Protein AF-A0A1E8FN81-F1 (afdb_monomer_lite)

Sequence (88 aa):
MNKNPVRYVTRSATAAATTLGVAAAAAGTAVAAAAVAASVVLSPVPDAATRLEGVHADLQRAVELRQLTAEQAVRFEEKLAGRILGQA

pLDDT: mean 76.96, std 19.39, range [38.09, 98.44]

Foldseek 3Di:
DDDDDDDDDPPPPPPVVVVVVVVVVVVVVVVVVVVVVVCVVPPDDDALVVVLVVLLVVLVVCCVVVVDPPVRSVVVSVVVSCVSVVND

Radius of gyration: 30.78 Å; chains: 1; bounding box: 70×86×31 Å

Structure (mmCIF, N/CA/C/O backbone):
data_AF-A0A1E8FN81-F1
#
_entry.id   AF-A0A1E8FN81-F1
#
loop_
_atom_site.group_PDB
_atom_site.id
_atom_site.type_symbol
_atom_site.label_atom_id
_atom_site.label_alt_id
_atom_site.label_comp_id
_atom_site.label_asym_id
_atom_site.label_entity_id
_atom_site.label_seq_id
_atom_site.pdbx_PDB_ins_code
_atom_site.Cartn_x
_atom_site.Cartn_y
_atom_site.Cartn_z
_atom_site.occupancy
_atom_site.B_iso_or_equiv
_atom_site.auth_seq_id
_atom_site.auth_comp_id
_atom_site.auth_asym_id
_atom_site.auth_atom_id
_atom_site.pdbx_PDB_model_num
ATOM 1 N N . MET A 1 1 ? 60.225 -66.512 -4.770 1.00 38.09 1 MET A N 1
ATOM 2 C CA . MET A 1 1 ? 58.745 -66.476 -4.701 1.00 38.09 1 MET A CA 1
ATOM 3 C C . MET A 1 1 ? 58.352 -65.018 -4.498 1.00 38.09 1 MET A C 1
ATOM 5 O O . MET A 1 1 ? 58.322 -64.546 -3.370 1.00 38.09 1 MET A O 1
ATOM 9 N N . ASN A 1 2 ? 58.185 -64.270 -5.590 1.00 43.34 2 ASN A N 1
ATOM 10 C CA . ASN A 1 2 ? 58.103 -62.806 -5.554 1.00 43.34 2 ASN A CA 1
ATOM 11 C C . ASN A 1 2 ? 56.631 -62.395 -5.668 1.00 43.34 2 ASN A C 1
ATOM 13 O O . ASN A 1 2 ? 56.026 -62.560 -6.723 1.00 43.34 2 ASN A O 1
ATOM 17 N N . LYS A 1 3 ? 56.041 -61.915 -4.569 1.00 53.16 3 LYS A N 1
ATOM 18 C CA . LYS A 1 3 ? 54.646 -61.457 -4.519 1.00 53.16 3 LYS A CA 1
ATOM 19 C C . LYS A 1 3 ? 54.618 -59.943 -4.731 1.00 53.16 3 LYS A C 1
ATOM 21 O O . LYS A 1 3 ? 54.978 -59.195 -3.831 1.00 53.16 3 LYS A O 1
ATOM 26 N N . ASN A 1 4 ? 54.216 -59.508 -5.921 1.00 56.09 4 ASN A N 1
ATOM 27 C CA . ASN A 1 4 ? 53.965 -58.102 -6.228 1.00 56.09 4 ASN A CA 1
ATOM 28 C C . ASN A 1 4 ? 52.516 -57.759 -5.823 1.00 56.09 4 ASN A C 1
ATOM 30 O O . ASN A 1 4 ? 51.599 -58.355 -6.395 1.00 56.09 4 ASN A O 1
ATOM 34 N N . PRO A 1 5 ? 52.250 -56.868 -4.850 1.00 61.94 5 PRO A N 1
ATOM 35 C CA . PRO A 1 5 ? 50.880 -56.488 -4.533 1.00 61.94 5 PRO A CA 1
ATOM 36 C C . PRO A 1 5 ? 50.369 -55.485 -5.575 1.00 61.94 5 PRO A C 1
ATOM 38 O O . PRO A 1 5 ? 50.755 -54.316 -5.586 1.00 61.94 5 PRO A O 1
ATOM 41 N N . VAL A 1 6 ? 49.478 -55.945 -6.456 1.00 58.66 6 VAL A N 1
ATOM 42 C CA . VAL A 1 6 ? 48.704 -55.075 -7.351 1.00 58.66 6 VAL A CA 1
ATOM 43 C C . VAL A 1 6 ? 47.825 -54.169 -6.482 1.00 58.66 6 VAL A C 1
ATOM 45 O O . VAL A 1 6 ? 46.864 -54.618 -5.859 1.00 58.66 6 VAL A O 1
ATOM 48 N N . ARG A 1 7 ? 48.185 -52.885 -6.397 1.00 53.41 7 ARG A N 1
ATOM 49 C CA . ARG A 1 7 ? 47.398 -51.847 -5.718 1.00 53.41 7 ARG A CA 1
ATOM 50 C C . ARG A 1 7 ? 46.106 -51.608 -6.504 1.00 53.41 7 ARG A C 1
ATOM 52 O O . ARG A 1 7 ? 46.121 -50.920 -7.521 1.00 53.41 7 ARG A O 1
ATOM 59 N N . TYR A 1 8 ? 44.988 -52.139 -6.019 1.00 47.97 8 TYR A N 1
ATOM 60 C CA . TYR A 1 8 ? 43.663 -51.720 -6.473 1.00 47.97 8 TYR A CA 1
ATOM 61 C C . TYR A 1 8 ? 43.388 -50.308 -5.952 1.00 47.97 8 TYR A C 1
ATOM 63 O O . TYR A 1 8 ? 43.109 -50.103 -4.773 1.00 47.97 8 TYR A O 1
ATOM 71 N N . VAL A 1 9 ? 43.507 -49.316 -6.832 1.00 56.88 9 VAL A N 1
ATOM 72 C CA . VAL A 1 9 ? 43.041 -47.958 -6.555 1.00 56.88 9 VAL A CA 1
ATOM 73 C C . VAL A 1 9 ? 41.543 -47.932 -6.839 1.00 56.88 9 VAL A C 1
ATOM 75 O O . VAL A 1 9 ? 41.123 -47.850 -7.992 1.00 56.88 9 VAL A O 1
ATOM 78 N N . THR A 1 10 ? 40.723 -48.015 -5.794 1.00 52.88 10 THR A N 1
ATOM 79 C CA . THR A 1 10 ? 39.287 -47.743 -5.899 1.00 52.88 10 THR A CA 1
ATOM 80 C C . THR A 1 10 ? 39.117 -46.248 -6.165 1.00 52.88 10 THR A C 1
ATOM 82 O O . THR A 1 10 ? 39.186 -45.425 -5.255 1.00 52.88 10 THR A O 1
ATOM 85 N N . ARG A 1 11 ? 38.970 -45.867 -7.438 1.00 50.41 11 ARG A N 1
ATOM 86 C CA . ARG A 1 11 ? 38.674 -44.487 -7.835 1.00 50.41 11 ARG A CA 1
ATOM 87 C C . ARG A 1 11 ? 37.216 -44.193 -7.470 1.00 50.41 11 ARG A C 1
ATOM 89 O O . ARG A 1 11 ? 36.304 -44.534 -8.216 1.00 50.41 11 ARG A O 1
ATOM 96 N N . SER A 1 12 ? 37.002 -43.581 -6.310 1.00 51.97 12 SER A N 1
ATOM 97 C CA . SER A 1 12 ? 35.694 -43.104 -5.853 1.00 51.97 12 SER A CA 1
ATOM 98 C C . SER A 1 12 ? 35.177 -41.995 -6.778 1.00 51.97 12 SER A C 1
ATOM 100 O O . SER A 1 12 ? 35.553 -40.834 -6.642 1.00 51.97 12 SER A O 1
ATOM 102 N N . ALA A 1 13 ? 34.326 -42.350 -7.741 1.00 54.03 13 ALA A N 1
ATOM 103 C CA . ALA A 1 13 ? 33.682 -41.432 -8.684 1.00 54.03 13 ALA A CA 1
ATOM 104 C C . ALA A 1 13 ? 32.254 -41.044 -8.245 1.00 54.03 13 ALA A C 1
ATOM 106 O O . ALA A 1 13 ? 31.349 -40.939 -9.065 1.00 54.03 13 ALA A O 1
ATOM 107 N N . THR A 1 14 ? 32.028 -40.846 -6.944 1.00 49.06 14 THR A N 1
ATOM 108 C CA . THR A 1 14 ? 30.703 -40.539 -6.367 1.00 49.06 14 THR A CA 1
ATOM 109 C C . THR A 1 14 ? 30.559 -39.104 -5.848 1.00 49.06 14 THR A C 1
ATOM 111 O O . THR A 1 14 ? 29.551 -38.781 -5.233 1.00 49.06 14 THR A O 1
ATOM 114 N N . ALA A 1 15 ? 31.514 -38.210 -6.130 1.00 49.38 15 ALA A N 1
ATOM 115 C CA . ALA A 1 15 ? 31.433 -36.792 -5.744 1.00 49.38 15 ALA A CA 1
ATOM 116 C C . ALA A 1 15 ? 30.887 -35.856 -6.847 1.00 49.38 15 ALA A C 1
ATOM 118 O O . ALA A 1 15 ? 30.602 -34.695 -6.575 1.00 49.38 15 ALA A O 1
ATOM 119 N N . ALA A 1 16 ? 30.723 -36.334 -8.087 1.00 45.72 16 ALA A N 1
ATOM 120 C CA . ALA A 1 16 ? 30.258 -35.506 -9.210 1.00 45.72 16 ALA A CA 1
ATOM 121 C C . ALA A 1 16 ? 28.730 -35.533 -9.425 1.00 45.72 16 ALA A C 1
ATOM 123 O O . ALA A 1 16 ? 28.197 -34.712 -10.164 1.00 45.72 16 ALA A O 1
ATOM 124 N N . ALA A 1 17 ? 28.008 -36.461 -8.788 1.00 46.09 17 ALA A N 1
ATOM 125 C CA . ALA A 1 17 ? 26.557 -36.584 -8.952 1.00 46.09 17 ALA A CA 1
ATOM 126 C C . ALA A 1 17 ? 25.764 -35.630 -8.038 1.00 46.09 17 ALA A C 1
ATOM 128 O O . ALA A 1 17 ? 24.668 -35.201 -8.391 1.00 46.09 17 ALA A O 1
ATOM 129 N N . THR A 1 18 ? 26.318 -35.247 -6.884 1.00 49.75 18 THR A N 1
ATOM 130 C CA . THR A 1 18 ? 25.690 -34.303 -5.943 1.00 49.75 18 THR A CA 1
ATOM 131 C C . THR A 1 18 ? 25.825 -32.845 -6.379 1.00 49.75 18 THR A C 1
ATOM 133 O O . THR A 1 18 ? 24.946 -32.038 -6.093 1.00 49.75 18 THR A O 1
ATOM 136 N N . THR A 1 19 ? 26.878 -32.489 -7.117 1.00 50.44 19 THR A N 1
ATOM 137 C CA . THR A 1 19 ? 27.111 -31.108 -7.570 1.00 50.44 19 THR A CA 1
ATOM 138 C C . THR A 1 19 ? 26.187 -30.696 -8.714 1.00 50.44 19 THR A C 1
ATOM 140 O O . THR A 1 19 ? 25.733 -29.557 -8.735 1.00 50.44 19 THR A O 1
ATOM 143 N N . LEU A 1 20 ? 25.838 -31.612 -9.621 1.00 50.44 20 LEU A N 1
ATOM 144 C CA . LEU A 1 20 ? 24.925 -31.335 -10.738 1.00 50.44 20 LEU A CA 1
ATOM 145 C C . LEU A 1 20 ? 23.479 -31.099 -10.279 1.00 50.44 20 LEU A C 1
ATOM 147 O O . LEU A 1 20 ? 22.832 -30.183 -10.777 1.00 50.44 20 LEU A O 1
ATOM 151 N N . GLY A 1 21 ? 22.987 -31.867 -9.302 1.00 50.56 21 GLY A N 1
ATOM 152 C CA . GLY A 1 21 ? 21.641 -31.674 -8.746 1.00 50.56 21 GLY A CA 1
ATOM 153 C C . GLY A 1 21 ? 21.500 -30.358 -7.975 1.00 50.56 21 GLY A C 1
ATOM 154 O O . GLY A 1 21 ? 20.511 -29.648 -8.136 1.00 50.56 21 GLY A O 1
ATOM 155 N N . VAL A 1 22 ? 22.522 -29.988 -7.195 1.00 52.03 22 VAL A N 1
ATOM 156 C CA . VAL A 1 22 ? 22.555 -28.714 -6.457 1.00 52.03 22 VAL A CA 1
ATOM 157 C C . VAL A 1 22 ? 22.749 -27.526 -7.403 1.00 52.03 22 VAL A C 1
ATOM 159 O O . VAL A 1 22 ? 22.096 -26.503 -7.225 1.00 52.03 22 VAL A O 1
ATOM 162 N N . ALA A 1 23 ? 23.575 -27.660 -8.446 1.00 50.16 23 ALA A N 1
ATOM 163 C CA . ALA A 1 23 ? 23.760 -26.617 -9.454 1.00 50.16 23 ALA A CA 1
ATOM 164 C C . ALA A 1 23 ? 22.509 -26.412 -10.321 1.00 50.16 23 ALA A C 1
ATOM 166 O O . ALA A 1 23 ? 22.155 -25.272 -10.599 1.00 50.16 23 ALA A O 1
ATOM 167 N N . ALA A 1 24 ? 21.804 -27.481 -10.708 1.00 53.44 24 ALA A N 1
ATOM 168 C CA . ALA A 1 24 ? 20.544 -27.379 -11.445 1.00 53.44 24 ALA A CA 1
ATOM 169 C C . ALA A 1 24 ? 19.423 -26.775 -10.584 1.00 53.44 24 ALA A C 1
ATOM 171 O O . ALA A 1 24 ? 18.673 -25.926 -11.064 1.00 53.44 24 ALA A O 1
ATOM 172 N N . ALA A 1 25 ? 19.343 -27.145 -9.300 1.00 55.16 25 ALA A N 1
AT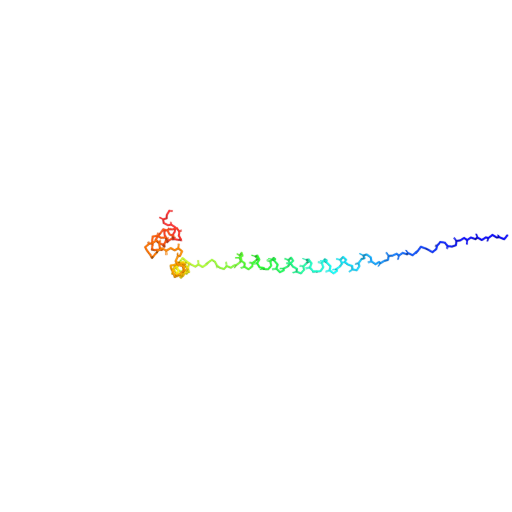OM 173 C CA . ALA A 1 25 ? 18.407 -26.538 -8.357 1.00 55.16 25 ALA A CA 1
ATOM 174 C C . ALA A 1 25 ? 18.724 -25.051 -8.106 1.00 55.16 25 ALA A C 1
ATOM 176 O O . ALA A 1 25 ? 17.814 -24.227 -8.123 1.00 55.16 25 ALA A O 1
ATOM 177 N N . ALA A 1 26 ? 20.003 -24.692 -7.944 1.00 55.28 26 ALA A N 1
ATOM 178 C CA . ALA A 1 26 ? 20.447 -23.307 -7.780 1.00 55.28 26 ALA A CA 1
ATOM 179 C C . ALA A 1 26 ? 20.263 -22.466 -9.058 1.00 55.28 26 ALA A C 1
ATOM 181 O O . ALA A 1 26 ? 19.895 -21.297 -8.983 1.00 55.28 26 ALA A O 1
ATOM 182 N N . ALA A 1 27 ? 20.474 -23.051 -10.239 1.00 57.38 27 ALA A N 1
ATOM 183 C CA . ALA A 1 27 ? 20.194 -22.395 -11.514 1.00 57.38 27 ALA A CA 1
ATOM 184 C C . ALA A 1 27 ? 18.684 -22.181 -11.710 1.00 57.38 27 ALA A C 1
ATOM 186 O O . ALA A 1 27 ? 18.268 -21.102 -12.125 1.00 57.38 27 ALA A O 1
ATOM 187 N N . GLY A 1 28 ? 17.855 -23.168 -11.351 1.00 61.34 28 GLY A N 1
ATOM 188 C CA . GLY A 1 28 ? 16.396 -23.051 -11.391 1.00 61.34 28 GLY A CA 1
ATOM 189 C C . GLY A 1 28 ? 15.855 -21.959 -10.462 1.00 61.34 28 GLY A C 1
ATOM 190 O O . GLY A 1 28 ? 15.019 -21.157 -10.880 1.00 61.34 28 GLY A O 1
ATOM 191 N N . THR A 1 29 ? 16.363 -21.863 -9.228 1.00 63.38 29 THR A N 1
ATOM 192 C CA . THR A 1 29 ? 15.970 -20.794 -8.293 1.00 63.38 29 THR A CA 1
ATOM 193 C C . THR A 1 29 ? 16.484 -19.422 -8.723 1.00 63.38 29 THR A C 1
ATOM 195 O O . THR A 1 29 ? 15.749 -18.443 -8.599 1.00 63.38 29 THR A O 1
ATOM 198 N N . ALA A 1 30 ? 17.693 -19.333 -9.285 1.00 59.78 30 ALA A N 1
ATOM 199 C CA . ALA A 1 30 ? 18.230 -18.080 -9.814 1.00 59.78 30 ALA A CA 1
ATOM 200 C C . ALA A 1 30 ? 17.400 -17.543 -10.992 1.00 59.78 30 ALA A C 1
ATOM 202 O O . ALA A 1 30 ? 17.103 -16.350 -11.034 1.00 59.78 30 ALA A O 1
ATOM 203 N N . VAL A 1 31 ? 16.969 -18.410 -11.916 1.00 73.25 31 VAL A N 1
ATOM 204 C CA . VAL A 1 31 ? 16.108 -18.016 -13.044 1.00 73.25 31 VAL A CA 1
ATOM 205 C C . VAL A 1 31 ? 14.728 -17.570 -12.558 1.00 73.25 31 VAL A C 1
ATOM 207 O O . VAL A 1 31 ? 14.222 -16.554 -13.028 1.00 73.25 31 VAL A O 1
ATOM 210 N N . ALA A 1 32 ? 14.134 -18.267 -11.584 1.00 73.00 32 ALA A N 1
ATOM 211 C CA . ALA A 1 32 ? 12.853 -17.863 -11.004 1.00 73.00 32 ALA A CA 1
ATOM 212 C C . ALA A 1 32 ? 12.945 -16.506 -10.279 1.00 73.00 32 ALA A C 1
ATOM 214 O O . ALA A 1 32 ? 12.095 -15.639 -10.481 1.00 73.00 32 ALA A O 1
ATOM 215 N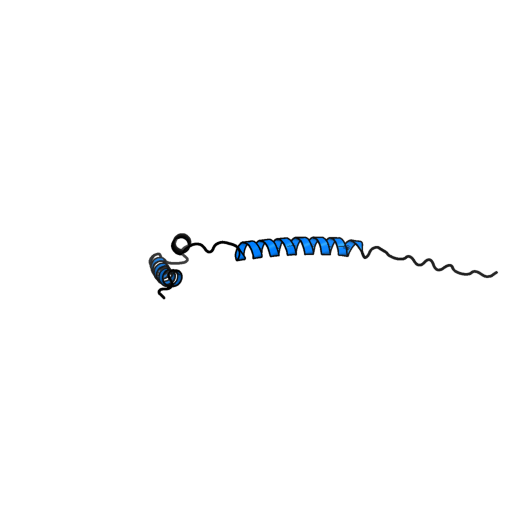 N . ALA A 1 33 ? 13.998 -16.281 -9.488 1.00 72.12 33 ALA A N 1
ATOM 216 C CA . ALA A 1 33 ? 14.232 -14.999 -8.825 1.00 72.12 33 ALA A CA 1
ATOM 217 C C . ALA A 1 33 ? 14.474 -13.863 -9.835 1.00 72.12 33 ALA A C 1
ATOM 219 O O . ALA A 1 33 ? 13.917 -12.775 -9.685 1.00 72.12 33 ALA A O 1
ATOM 220 N N . ALA A 1 34 ? 15.248 -14.124 -10.893 1.00 74.69 34 ALA A N 1
ATOM 221 C CA . ALA A 1 34 ? 15.472 -13.170 -11.974 1.00 74.69 34 ALA A CA 1
ATOM 222 C C . ALA A 1 34 ? 14.177 -12.849 -12.733 1.00 74.69 34 ALA A C 1
ATOM 224 O O . ALA A 1 34 ? 13.940 -11.689 -13.054 1.00 74.69 34 ALA A O 1
ATOM 225 N N . ALA A 1 35 ? 13.315 -13.841 -12.973 1.00 79.62 35 ALA A N 1
ATOM 226 C CA . ALA A 1 35 ? 12.015 -13.632 -13.603 1.00 79.62 35 ALA A CA 1
ATOM 227 C C . ALA A 1 35 ? 11.091 -12.762 -12.735 1.00 79.62 35 ALA A C 1
ATOM 229 O O . ALA A 1 35 ? 10.449 -11.854 -13.259 1.00 79.62 35 ALA A O 1
ATOM 230 N N . VAL A 1 36 ? 11.063 -12.971 -11.412 1.00 84.81 36 VAL A N 1
ATOM 231 C CA . VAL A 1 36 ? 10.292 -12.117 -10.491 1.00 84.81 36 VAL A CA 1
ATOM 232 C C . VAL A 1 36 ? 10.848 -10.694 -10.476 1.00 84.81 36 VAL A C 1
ATOM 234 O O . VAL A 1 36 ? 10.091 -9.742 -10.659 1.00 84.81 36 VAL A O 1
ATOM 237 N N . ALA A 1 37 ? 12.163 -10.527 -10.334 1.00 79.94 37 ALA A N 1
ATOM 238 C CA . ALA A 1 37 ? 12.790 -9.206 -10.380 1.00 79.94 37 ALA A CA 1
ATOM 239 C C . ALA A 1 37 ? 12.516 -8.493 -11.715 1.00 79.94 37 ALA A C 1
ATOM 241 O O . ALA A 1 37 ? 12.126 -7.327 -11.721 1.00 79.94 37 ALA A O 1
ATOM 242 N N . ALA A 1 38 ? 12.635 -9.204 -12.840 1.00 79.25 38 ALA A N 1
ATOM 243 C CA . ALA A 1 38 ? 12.299 -8.678 -14.157 1.00 79.25 38 ALA A CA 1
ATOM 244 C C . ALA A 1 38 ? 10.819 -8.292 -14.250 1.00 79.25 38 ALA A C 1
ATOM 246 O O . ALA A 1 38 ? 10.513 -7.232 -14.781 1.00 79.25 38 ALA A O 1
ATOM 247 N N . SER A 1 39 ? 9.906 -9.093 -13.692 1.00 80.88 39 SER A N 1
ATOM 248 C CA . SER A 1 39 ? 8.474 -8.774 -13.693 1.00 80.88 39 SER A CA 1
ATOM 249 C C . SER A 1 39 ? 8.154 -7.486 -12.930 1.00 80.88 39 SER A C 1
ATOM 251 O O . SER A 1 39 ? 7.299 -6.728 -13.369 1.00 80.88 39 SER A O 1
ATOM 253 N N . VAL A 1 40 ? 8.881 -7.189 -11.848 1.00 84.81 40 VAL A N 1
ATOM 254 C CA . VAL A 1 40 ? 8.742 -5.926 -11.106 1.00 84.81 40 VAL A CA 1
ATOM 255 C C . VAL A 1 40 ? 9.318 -4.759 -11.908 1.00 84.81 40 VAL A C 1
ATOM 257 O O . VAL A 1 40 ? 8.651 -3.739 -12.062 1.00 84.81 40 VAL A O 1
ATOM 260 N N . VAL A 1 41 ? 10.526 -4.917 -12.461 1.00 84.25 41 VAL A N 1
ATOM 261 C CA . VAL A 1 41 ? 11.220 -3.860 -13.221 1.00 84.25 41 VAL A CA 1
ATOM 262 C C . VAL A 1 41 ? 10.491 -3.509 -14.519 1.00 84.25 41 VAL A C 1
ATOM 264 O O . VAL A 1 41 ? 10.445 -2.341 -14.892 1.00 84.25 41 VAL A O 1
ATOM 267 N N . LEU A 1 42 ? 9.923 -4.502 -15.205 1.00 86.50 42 LEU A N 1
ATOM 268 C CA . LEU A 1 42 ? 9.165 -4.308 -16.443 1.00 86.50 42 LEU A CA 1
ATOM 269 C C . LEU A 1 42 ? 7.672 -4.060 -16.193 1.00 86.50 42 LEU A C 1
ATOM 271 O O . LEU A 1 42 ? 6.929 -3.872 -17.159 1.00 86.50 42 LEU A O 1
ATOM 275 N N . SER A 1 43 ? 7.207 -4.063 -14.937 1.00 83.81 43 SER A N 1
ATOM 276 C CA . SER A 1 43 ? 5.808 -3.743 -14.669 1.00 83.81 43 SER A CA 1
ATOM 277 C C . SER A 1 43 ? 5.531 -2.277 -15.015 1.00 83.81 43 SER A C 1
ATOM 279 O O . SER A 1 43 ? 6.335 -1.395 -14.692 1.00 83.81 43 SER A O 1
ATOM 281 N N . PRO A 1 44 ? 4.406 -1.986 -15.685 1.00 83.31 44 PRO A N 1
ATOM 282 C CA . PRO A 1 44 ? 4.001 -0.611 -15.901 1.00 83.31 44 PRO A CA 1
ATOM 283 C C . PRO A 1 44 ? 3.752 0.052 -14.545 1.00 83.31 44 PRO A C 1
ATOM 285 O O . PRO A 1 44 ? 3.051 -0.495 -13.693 1.00 83.31 44 PRO A O 1
ATOM 288 N N . VAL A 1 45 ? 4.314 1.246 -14.353 1.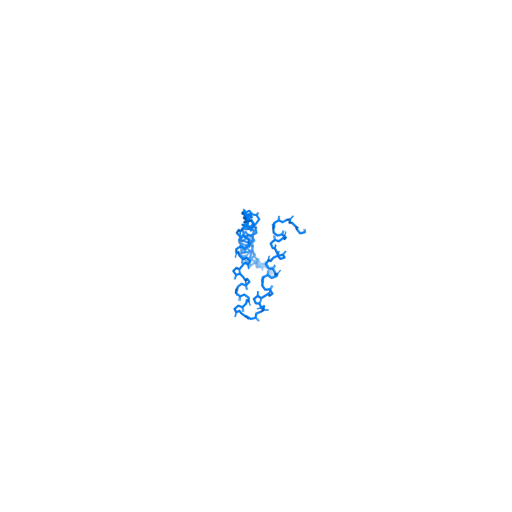00 84.31 45 VAL A N 1
ATOM 289 C CA . VAL A 1 45 ? 4.033 2.040 -13.157 1.00 84.31 45 VAL A CA 1
ATOM 290 C C . VAL A 1 45 ? 2.570 2.486 -13.225 1.00 84.31 45 VAL A C 1
ATOM 292 O O . VAL A 1 45 ? 2.203 3.157 -14.194 1.00 84.31 45 VAL A O 1
ATOM 295 N N . PRO A 1 46 ? 1.729 2.140 -12.233 1.00 85.38 46 PRO A N 1
ATOM 296 C CA . PRO A 1 46 ? 0.340 2.574 -12.218 1.00 85.38 46 PRO A CA 1
ATOM 297 C C . PRO A 1 46 ? 0.255 4.101 -12.183 1.00 85.38 46 PRO A C 1
ATOM 299 O O . PRO A 1 46 ? 1.079 4.790 -11.562 1.00 85.38 46 PRO A O 1
ATOM 302 N N . ASP A 1 47 ? -0.755 4.643 -12.856 1.00 89.69 47 ASP A N 1
ATOM 303 C CA . ASP A 1 47 ? -0.996 6.078 -12.891 1.00 89.69 47 ASP A CA 1
ATOM 304 C C . ASP A 1 47 ? -1.317 6.623 -11.484 1.00 89.69 47 ASP A C 1
ATOM 306 O O . ASP A 1 47 ? -1.509 5.881 -10.515 1.00 89.69 47 ASP A O 1
ATOM 310 N N . ALA A 1 48 ? -1.297 7.947 -11.340 1.00 89.75 48 ALA A N 1
ATOM 311 C CA . ALA A 1 48 ? -1.473 8.581 -10.037 1.00 89.75 48 ALA A CA 1
ATOM 312 C C . ALA A 1 48 ? -2.835 8.264 -9.396 1.00 89.75 48 ALA A C 1
ATOM 314 O O . ALA A 1 48 ? -2.879 8.066 -8.184 1.00 89.75 48 ALA A O 1
ATOM 315 N N . ALA A 1 49 ? -3.916 8.167 -10.179 1.00 90.06 49 ALA A N 1
ATOM 316 C CA . ALA A 1 49 ? -5.246 7.896 -9.641 1.00 90.06 49 ALA A CA 1
ATOM 317 C C . ALA A 1 49 ? -5.334 6.464 -9.103 1.00 90.06 49 ALA A C 1
ATOM 319 O O . ALA A 1 49 ? -5.748 6.265 -7.964 1.00 90.06 49 ALA A O 1
ATOM 320 N N . THR A 1 50 ? -4.831 5.484 -9.861 1.00 93.19 50 THR A N 1
ATOM 321 C CA . THR A 1 50 ? -4.767 4.083 -9.407 1.00 93.19 50 THR A CA 1
ATOM 322 C C . THR A 1 50 ? -3.953 3.929 -8.118 1.00 93.19 50 THR A C 1
ATOM 324 O O . THR A 1 50 ? -4.313 3.153 -7.233 1.00 93.19 50 THR A O 1
ATOM 327 N N . ARG A 1 51 ? -2.861 4.690 -7.970 1.00 92.31 51 ARG A N 1
ATOM 328 C CA . ARG A 1 51 ? -2.065 4.689 -6.732 1.00 92.31 51 ARG A CA 1
ATOM 329 C C . ARG A 1 51 ? -2.824 5.282 -5.546 1.00 92.31 51 ARG A C 1
ATOM 331 O O . ARG A 1 51 ? -2.700 4.748 -4.448 1.00 92.31 51 ARG A O 1
ATOM 338 N N . LEU A 1 52 ? -3.591 6.351 -5.754 1.00 94.25 52 LEU A N 1
ATOM 339 C CA . LEU A 1 52 ? -4.405 6.956 -4.696 1.00 94.25 52 LEU A CA 1
ATOM 340 C C . LEU A 1 52 ? -5.554 6.048 -4.261 1.00 94.25 52 LEU A C 1
ATOM 342 O O . LEU A 1 52 ? -5.784 5.922 -3.066 1.00 94.25 52 LEU A O 1
ATOM 346 N N . GLU A 1 53 ? -6.190 5.343 -5.193 1.00 95.12 53 GLU A N 1
ATOM 347 C CA . GLU A 1 53 ? -7.232 4.363 -4.866 1.00 95.12 53 GLU A CA 1
ATOM 348 C C . GLU A 1 53 ? -6.694 3.244 -3.956 1.00 95.12 53 GLU A C 1
ATOM 350 O O . GLU A 1 53 ? -7.306 2.890 -2.948 1.00 95.12 53 GLU A O 1
ATOM 355 N N . GLY A 1 54 ? -5.499 2.724 -4.260 1.00 95.31 54 GLY A N 1
ATOM 356 C CA . GLY A 1 54 ? -4.842 1.729 -3.407 1.00 95.31 54 GLY A CA 1
ATOM 357 C C . GLY A 1 54 ? -4.530 2.264 -2.006 1.00 95.31 54 GLY A C 1
ATOM 358 O O . GLY A 1 54 ? -4.758 1.575 -1.013 1.00 95.31 54 GLY A O 1
ATOM 359 N N . VAL A 1 55 ? -4.063 3.513 -1.918 1.00 96.12 55 VAL A N 1
ATOM 360 C CA . VAL A 1 55 ? -3.821 4.200 -0.639 1.00 96.12 55 VAL A CA 1
ATOM 361 C C . VAL A 1 55 ? -5.116 4.342 0.155 1.00 96.12 55 VAL A C 1
ATOM 363 O O . VAL A 1 55 ? -5.118 4.054 1.350 1.00 96.12 55 VAL A O 1
ATOM 366 N N . HIS A 1 56 ? -6.205 4.750 -0.495 1.00 97.06 56 HIS A N 1
ATOM 367 C CA . HIS A 1 56 ? -7.508 4.911 0.139 1.00 97.06 56 HIS A CA 1
ATOM 368 C C . HIS A 1 56 ? -7.985 3.598 0.773 1.00 97.06 56 HIS A C 1
ATOM 370 O O . HIS A 1 56 ? -8.306 3.551 1.964 1.00 97.06 56 HIS A O 1
ATOM 376 N N . ALA A 1 57 ? -7.941 2.503 0.007 1.0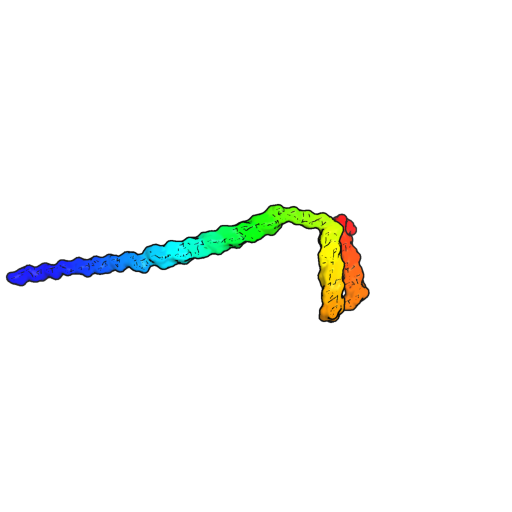0 97.88 57 ALA A N 1
ATOM 377 C CA . ALA A 1 57 ? -8.336 1.178 0.477 1.00 97.88 57 ALA A CA 1
AT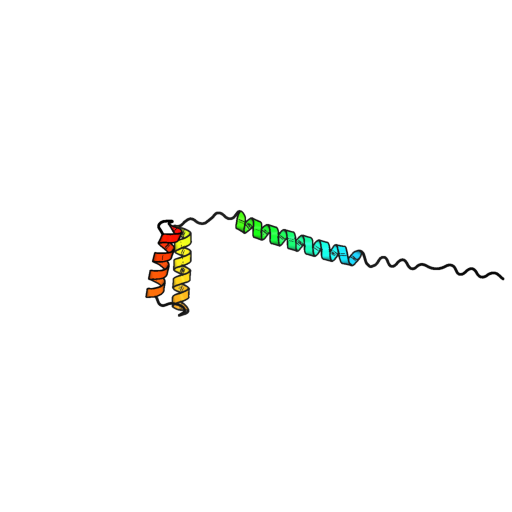OM 378 C C . ALA A 1 57 ? -7.479 0.686 1.659 1.00 97.88 57 ALA A C 1
ATOM 380 O O . ALA A 1 57 ? -8.001 0.116 2.624 1.00 97.88 57 ALA A O 1
ATOM 381 N N . ASP A 1 58 ? -6.166 0.921 1.616 1.00 97.38 58 ASP A N 1
ATOM 382 C CA . ASP A 1 58 ? -5.260 0.530 2.698 1.00 97.38 58 ASP A CA 1
ATOM 383 C C . ASP A 1 58 ? -5.483 1.364 3.967 1.00 97.38 58 ASP A C 1
ATOM 385 O O . ASP A 1 58 ? -5.459 0.822 5.077 1.00 97.38 58 ASP A O 1
ATOM 389 N N . LEU A 1 59 ? -5.755 2.664 3.829 1.00 98.12 59 LEU A N 1
ATOM 390 C CA . LEU A 1 59 ? -6.080 3.534 4.958 1.00 98.12 59 LEU A CA 1
ATOM 391 C C . LEU A 1 59 ? -7.417 3.164 5.595 1.00 98.12 59 LEU A C 1
ATOM 393 O O . LEU A 1 59 ? -7.503 3.109 6.824 1.00 98.12 59 LEU A O 1
ATOM 397 N N . GLN A 1 60 ? -8.431 2.840 4.791 1.00 98.31 60 GLN A N 1
ATOM 398 C CA . GLN A 1 60 ? -9.701 2.337 5.304 1.00 98.31 60 GLN A CA 1
ATOM 399 C C . GLN A 1 60 ? -9.484 1.065 6.134 1.00 98.31 60 GLN A C 1
ATOM 401 O O . GLN A 1 60 ? -9.934 0.985 7.281 1.00 98.31 60 GLN A O 1
ATOM 406 N N . ARG A 1 61 ? -8.710 0.105 5.613 1.00 98.19 61 ARG A N 1
ATOM 407 C CA . ARG A 1 61 ? -8.360 -1.113 6.356 1.00 98.19 61 ARG A CA 1
ATOM 408 C C . ARG A 1 61 ? -7.608 -0.795 7.650 1.00 98.19 61 ARG A C 1
ATOM 410 O O . ARG A 1 61 ? -7.866 -1.411 8.682 1.00 98.19 61 ARG A O 1
ATOM 417 N N . ALA A 1 62 ? -6.678 0.156 7.625 1.00 98.38 62 ALA A N 1
ATOM 418 C CA . ALA A 1 62 ? -5.926 0.553 8.813 1.00 98.38 62 ALA A CA 1
ATOM 419 C C . ALA A 1 62 ? -6.831 1.159 9.904 1.00 98.38 62 ALA A C 1
ATOM 421 O O . ALA A 1 62 ? -6.612 0.905 11.093 1.00 98.38 62 ALA A O 1
ATOM 422 N N . VAL A 1 63 ? -7.874 1.901 9.515 1.00 98.25 63 VAL A N 1
ATOM 423 C CA . VAL A 1 63 ? -8.902 2.410 10.439 1.00 98.25 63 VAL A CA 1
ATOM 424 C C . VAL A 1 63 ? -9.732 1.263 11.019 1.00 98.25 63 VAL A C 1
ATOM 426 O O . VAL A 1 63 ? -9.926 1.202 12.235 1.00 98.25 63 VAL A O 1
ATOM 429 N N . GLU A 1 64 ? -10.163 0.310 10.190 1.00 98.00 64 GLU A N 1
ATOM 430 C CA . GLU A 1 64 ? -10.909 -0.880 10.633 1.00 98.00 64 GLU A CA 1
ATOM 431 C C . GLU A 1 64 ? -10.107 -1.726 11.636 1.00 98.00 64 GLU A C 1
ATOM 433 O O . GLU A 1 64 ? -10.641 -2.203 12.641 1.00 98.00 64 GLU A O 1
ATOM 438 N N . LEU A 1 65 ? -8.796 -1.845 11.412 1.00 98.44 65 LEU A N 1
ATOM 439 C CA . LEU A 1 65 ? -7.854 -2.518 12.310 1.00 98.44 65 LEU A CA 1
ATOM 440 C C . LEU A 1 65 ? -7.452 -1.672 13.530 1.00 98.44 65 LEU A C 1
ATOM 442 O O . LEU A 1 65 ? -6.624 -2.115 14.328 1.00 98.44 65 LEU A O 1
ATOM 446 N N . ARG A 1 66 ? -8.030 -0.473 13.697 1.00 97.50 66 ARG A N 1
ATOM 447 C CA . ARG A 1 66 ? -7.751 0.473 14.793 1.00 97.50 66 ARG A CA 1
ATOM 448 C C . ARG A 1 66 ? -6.277 0.868 14.908 1.00 97.50 66 ARG A C 1
ATOM 450 O O . ARG A 1 66 ? -5.790 1.154 16.000 1.00 97.50 66 ARG A O 1
ATOM 457 N N . GLN A 1 67 ? -5.561 0.873 13.790 1.00 98.12 67 GLN A N 1
ATOM 458 C CA . GLN A 1 67 ? -4.163 1.302 13.731 1.00 98.12 67 GLN A CA 1
ATOM 459 C C . GLN A 1 67 ? -4.052 2.826 13.615 1.00 98.12 67 GLN A C 1
ATOM 461 O O . GLN A 1 67 ? -3.062 3.405 14.055 1.00 98.12 67 GLN A O 1
ATOM 466 N N . LEU A 1 68 ? -5.076 3.463 13.041 1.00 96.81 68 LEU A N 1
ATOM 467 C CA . LEU A 1 68 ? -5.188 4.903 12.815 1.00 96.81 68 LEU A CA 1
ATOM 468 C C . LEU A 1 68 ? -6.626 5.346 13.116 1.00 96.81 68 LEU A C 1
ATOM 470 O O . LEU A 1 68 ? -7.558 4.547 12.989 1.00 96.81 68 LEU A O 1
ATOM 474 N N . THR A 1 69 ? -6.829 6.616 13.467 1.00 97.94 69 THR A N 1
ATOM 475 C CA . THR A 1 69 ? -8.178 7.208 13.460 1.00 97.94 69 THR A CA 1
ATOM 476 C C . THR A 1 69 ? -8.582 7.636 12.046 1.00 97.94 69 THR A C 1
ATOM 478 O O . THR A 1 69 ? -7.726 7.846 11.183 1.00 97.94 69 THR A O 1
ATOM 481 N N . ALA A 1 70 ? -9.884 7.806 11.801 1.00 96.75 70 ALA A N 1
ATOM 482 C CA . ALA A 1 70 ? -10.387 8.272 10.507 1.00 96.75 70 ALA A CA 1
ATOM 483 C C . ALA A 1 70 ? -9.822 9.656 10.137 1.00 96.75 70 ALA A C 1
ATOM 485 O O . ALA A 1 70 ? -9.441 9.905 8.997 1.00 96.75 70 ALA A O 1
ATOM 486 N N . GLU A 1 71 ? -9.671 10.543 11.118 1.00 97.50 71 GLU A N 1
ATOM 487 C CA . GLU A 1 71 ? -9.116 11.884 10.923 1.00 97.50 71 GLU A CA 1
ATOM 488 C C . GLU A 1 71 ? -7.624 11.832 10.566 1.00 97.50 71 GLU A C 1
ATOM 490 O O . GLU A 1 71 ? -7.131 12.654 9.790 1.00 97.50 71 GLU A O 1
ATOM 495 N N . GLN A 1 72 ? -6.890 10.866 11.127 1.00 97.56 72 GLN A N 1
ATOM 496 C CA . GLN A 1 72 ? -5.490 10.634 10.778 1.00 97.56 72 GLN A CA 1
ATOM 497 C C . GLN A 1 72 ? -5.352 10.078 9.361 1.00 97.56 72 GLN A C 1
ATOM 499 O O . GLN A 1 72 ? -4.443 10.503 8.648 1.00 97.56 72 GLN A O 1
ATOM 504 N N . ALA A 1 73 ? -6.253 9.182 8.949 1.00 97.50 73 ALA A N 1
ATOM 505 C CA . ALA A 1 73 ? -6.283 8.641 7.595 1.00 97.50 73 ALA A CA 1
ATOM 506 C C . ALA A 1 73 ? -6.461 9.752 6.549 1.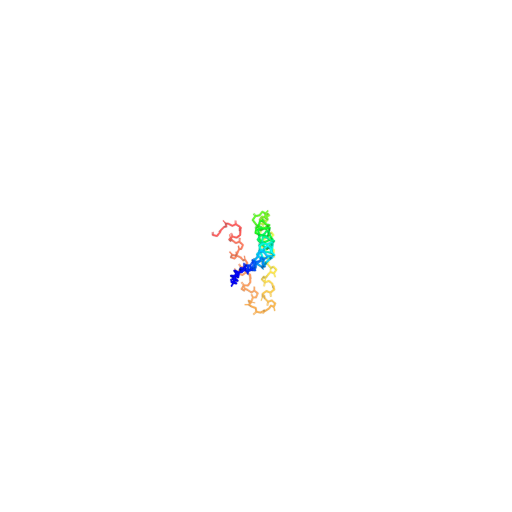00 97.50 73 ALA A C 1
ATOM 508 O O . ALA A 1 73 ? -5.641 9.851 5.641 1.00 97.50 73 ALA A O 1
ATOM 509 N N . VAL A 1 74 ? -7.424 10.661 6.742 1.00 96.88 74 VAL A N 1
ATOM 510 C CA . VAL A 1 74 ? -7.655 11.794 5.821 1.00 96.88 74 VAL A CA 1
ATOM 511 C C . VAL A 1 74 ? -6.406 12.669 5.675 1.00 96.88 74 VAL A C 1
ATOM 513 O O . VAL A 1 74 ? -5.948 12.934 4.566 1.00 96.88 74 VAL A O 1
ATOM 516 N N . ARG A 1 75 ? -5.779 13.064 6.791 1.00 96.31 75 ARG A N 1
ATOM 517 C CA . ARG A 1 75 ? -4.550 13.883 6.750 1.00 96.31 75 ARG A CA 1
ATOM 518 C C . ARG A 1 75 ? -3.380 13.158 6.088 1.00 96.31 75 ARG A C 1
ATOM 520 O O . ARG A 1 75 ? -2.514 13.790 5.480 1.00 96.31 75 ARG A O 1
ATOM 527 N N . PHE A 1 76 ? -3.305 11.841 6.265 1.00 96.06 76 PHE A N 1
ATOM 528 C CA . PHE A 1 76 ? -2.280 11.028 5.627 1.00 96.06 76 PHE A CA 1
ATOM 529 C C . PHE A 1 76 ? -2.494 10.971 4.114 1.00 96.06 76 PHE A C 1
ATOM 531 O O . PHE A 1 76 ? -1.540 11.177 3.363 1.00 96.06 76 PHE A O 1
ATOM 538 N N . GLU A 1 77 ? -3.736 10.760 3.684 1.00 95.31 77 GLU A N 1
ATOM 539 C CA . GLU A 1 77 ? -4.132 10.731 2.279 1.00 95.31 77 GLU A CA 1
ATOM 540 C C . GLU A 1 77 ? -3.837 12.065 1.583 1.00 95.31 77 GLU A C 1
ATOM 542 O O . GLU A 1 77 ? -3.161 12.068 0.558 1.00 95.31 77 GLU A O 1
ATOM 547 N N . GLU A 1 78 ? -4.201 13.205 2.182 1.00 94.25 78 GLU A N 1
ATOM 548 C CA . GLU A 1 78 ? -3.893 14.546 1.653 1.00 94.25 78 GLU A CA 1
ATOM 549 C C . GLU A 1 78 ? -2.383 14.765 1.460 1.00 94.25 78 GLU A C 1
ATOM 551 O O . GLU A 1 78 ? -1.919 15.225 0.410 1.00 94.25 78 GLU A O 1
ATOM 556 N N . LYS A 1 79 ? -1.584 14.391 2.467 1.00 93.69 79 LYS A N 1
ATOM 557 C CA . LYS A 1 79 ? -0.123 14.524 2.413 1.00 93.69 79 LYS A CA 1
ATOM 558 C C . LYS A 1 79 ? 0.493 13.613 1.353 1.00 93.69 79 LYS A C 1
ATOM 560 O O . LYS A 1 79 ? 1.479 13.991 0.713 1.00 93.69 79 LYS A O 1
ATOM 565 N N . LEU A 1 80 ? -0.040 12.405 1.192 1.00 93.44 80 LEU A N 1
ATOM 566 C CA . LEU A 1 80 ? 0.465 11.447 0.216 1.00 93.44 80 LEU A CA 1
ATOM 567 C C . LEU A 1 80 ? 0.020 11.806 -1.206 1.00 93.44 80 LEU A C 1
ATOM 569 O O . LEU A 1 80 ? 0.824 11.672 -2.127 1.00 93.44 80 LEU A O 1
ATOM 573 N N . ALA A 1 81 ? -1.184 12.354 -1.375 1.00 91.81 81 ALA A N 1
ATOM 574 C CA . ALA A 1 81 ? -1.684 12.878 -2.640 1.00 91.81 81 ALA A CA 1
ATOM 575 C C . ALA A 1 81 ? -0.783 13.980 -3.196 1.00 91.81 81 ALA A C 1
ATOM 577 O O . ALA A 1 81 ? -0.366 13.892 -4.351 1.00 91.81 81 ALA A O 1
ATOM 578 N N . GLY A 1 82 ? -0.368 14.940 -2.362 1.00 89.00 82 GLY A N 1
ATOM 579 C CA . GLY A 1 82 ? 0.600 15.964 -2.771 1.00 89.00 82 GLY A CA 1
ATOM 580 C C . GLY A 1 82 ? 1.912 15.369 -3.302 1.00 89.00 82 GLY A C 1
ATOM 581 O O . GLY A 1 82 ? 2.448 15.834 -4.305 1.00 89.00 82 GLY A O 1
ATOM 582 N N . ARG A 1 83 ? 2.402 14.281 -2.693 1.00 90.62 83 ARG A N 1
ATOM 583 C CA . ARG A 1 83 ? 3.636 13.598 -3.124 1.00 90.62 83 ARG A CA 1
ATOM 584 C C . ARG A 1 83 ? 3.453 12.773 -4.394 1.00 90.62 83 ARG A C 1
ATOM 586 O O . ARG A 1 83 ? 4.315 12.806 -5.265 1.00 90.62 83 ARG A O 1
ATOM 593 N N . ILE A 1 84 ? 2.350 12.035 -4.507 1.00 87.75 84 ILE A N 1
ATOM 594 C CA . ILE A 1 84 ? 2.057 11.185 -5.672 1.00 87.75 84 ILE A CA 1
ATOM 595 C C . ILE A 1 84 ? 1.810 12.042 -6.919 1.00 87.75 84 ILE A C 1
ATOM 597 O O . ILE A 1 84 ? 2.226 11.659 -8.012 1.00 87.75 84 ILE A O 1
ATOM 601 N N . LEU A 1 85 ? 1.186 13.209 -6.746 1.00 86.44 85 LEU A N 1
ATOM 602 C CA . LEU A 1 85 ? 0.918 14.173 -7.814 1.00 86.44 85 LEU A CA 1
ATOM 603 C C . LEU A 1 85 ? 2.107 15.104 -8.112 1.00 86.44 85 LEU A C 1
ATOM 605 O O . LEU A 1 85 ? 2.023 15.903 -9.042 1.00 86.44 85 LEU A O 1
ATOM 609 N N . GLY A 1 86 ? 3.207 15.012 -7.354 1.00 77.62 86 GLY A N 1
ATOM 610 C CA . GLY A 1 86 ? 4.412 15.824 -7.563 1.00 77.62 86 GLY A CA 1
ATOM 611 C C . GLY A 1 86 ? 4.256 17.306 -7.199 1.00 77.62 86 GLY A C 1
ATOM 612 O O . GLY A 1 86 ? 4.949 18.144 -7.766 1.00 77.62 86 GLY A O 1
ATOM 613 N N . GLN A 1 87 ? 3.338 17.634 -6.287 1.00 63.53 87 GLN A N 1
ATOM 614 C CA . GLN A 1 87 ? 3.038 19.003 -5.842 1.00 63.53 87 GLN A CA 1
ATOM 615 C C . GLN A 1 87 ? 3.598 19.339 -4.445 1.00 63.53 87 GLN A C 1
ATOM 617 O O . GLN A 1 87 ? 3.298 20.405 -3.912 1.00 63.53 87 GLN A O 1
ATOM 622 N N . ALA A 1 88 ? 4.363 18.426 -3.837 1.00 55.97 88 ALA A N 1
ATOM 623 C CA . ALA A 1 88 ? 4.886 18.524 -2.470 1.00 55.97 88 ALA A CA 1
ATOM 624 C C . ALA A 1 88 ? 6.390 18.808 -2.412 1.00 55.97 88 ALA A C 1
ATOM 626 O O . ALA A 1 88 ? 7.119 18.319 -3.304 1.00 55.97 88 ALA A O 1
#

Secondary structure (DSSP, 8-state):
--------------SSHHHHHHHHHHHHHHHHHHHHHHHHHTSPPPPHHHHHHHHHHHHHHHHHTTSS-HHHHHHHHHHHHHHHTT--